Protein AF-A0A559IPM4-F1 (afdb_monomer)

Radius of gyration: 21.99 Å; Cα contacts (8 Å, |Δi|>4): 149; chains: 1; bounding box: 90×40×39 Å

Nearest PDB structures (foldseek):
  2dgj-assembly1_B  TM=3.029E-01  e=4.314E+00  Staphylococcus aureus
  6gv5-assembly1_A  TM=2.590E-01  e=8.257E+00  Staphylococcus epidermidis

InterPro domains:
  IPR013560 Domain of unknown function DUF1722 [PF08349] (36-152)

Solvent-accessible surface area (backbone atoms only — not comparable to full-atom values): 9670 Å² total; per-residue (Å²): 133,87,80,88,83,82,75,82,78,81,80,81,70,78,52,70,66,58,52,47,32,54,49,35,47,51,52,34,52,53,52,43,65,26,32,49,53,39,42,18,13,39,26,57,66,59,32,52,52,46,56,47,44,59,72,71,42,83,49,42,66,43,30,49,54,37,47,50,51,49,56,48,47,70,74,70,48,50,42,24,44,62,16,37,52,53,31,50,55,56,55,42,66,66,45,63,79,72,58,53,73,69,58,50,49,53,52,50,54,57,60,71,70,50,80,56,79,67,89,69,61,86,67,45,96,53,33,58,68,71,47,38,68,59,54,52,51,51,49,52,48,16,60,76,67,62,37,60,71,56,43,55,21,51,71,59,37,44,59,70,67,64,59,59,70,65,62,85,78,117

Organism: NCBI:txid3020863

Secondary structure (DSSP, 8-state):
------------PPPHHHHHHHHHHHHHHHHHHHHHHHHHHH-HHHHHHHHHHHHH--SHHHHHHHHHHHHHHHHHPPP-HHHHHHHHHHHHHHHTTTS-HHHHHHHHHHHHHS-----S-S--TTHHHHHHHHHHHHHHHHHHTT-HHHHHHHHHH-HHHHHHTTTTT-

Mean predicted aligned error: 8.5 Å

Structure (mmCIF, N/CA/C/O backbone):
data_AF-A0A559IPM4-F1
#
_entry.id   AF-A0A559IPM4-F1
#
loop_
_atom_site.group_PDB
_atom_site.id
_atom_site.type_symbol
_atom_site.label_atom_id
_atom_site.label_alt_id
_atom_site.label_comp_id
_atom_site.label_asym_id
_atom_site.label_entity_id
_atom_site.label_seq_id
_atom_site.pdbx_PDB_ins_code
_atom_site.Cartn_x
_atom_site.Cartn_y
_atom_site.Cartn_z
_atom_site.occupancy
_atom_site.B_iso_or_equiv
_atom_site.auth_seq_id
_atom_site.auth_comp_id
_atom_site.auth_asym_id
_atom_site.auth_atom_id
_atom_site.pdbx_PDB_model_num
ATOM 1 N N . MET A 1 1 ? 67.837 -8.005 5.702 1.00 37.50 1 MET A N 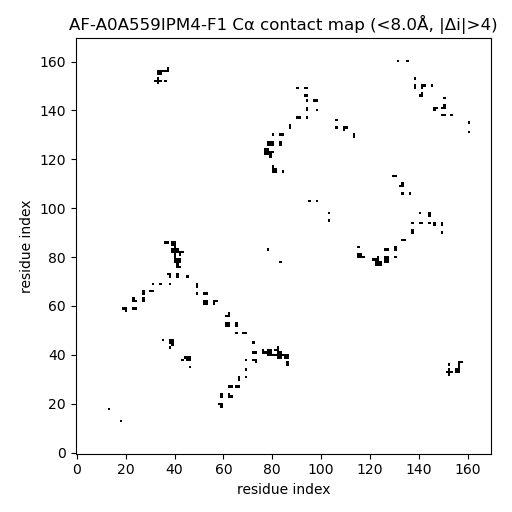1
ATOM 2 C CA . MET A 1 1 ? 67.735 -7.742 4.252 1.00 37.50 1 MET A CA 1
ATOM 3 C C . MET A 1 1 ? 66.446 -8.437 3.832 1.00 37.50 1 MET A C 1
ATOM 5 O O . MET A 1 1 ? 66.443 -9.656 3.828 1.00 37.50 1 MET A O 1
ATOM 9 N N . TRP A 1 2 ? 65.282 -7.783 3.985 1.00 30.52 2 TRP A N 1
ATOM 10 C CA . TRP A 1 2 ? 64.615 -6.965 2.940 1.00 30.52 2 TRP A CA 1
ATOM 11 C C . TRP A 1 2 ? 64.564 -7.790 1.628 1.00 30.52 2 TRP A C 1
ATOM 13 O O . TRP A 1 2 ? 65.626 -8.163 1.152 1.00 30.52 2 TRP A O 1
ATOM 23 N N . GLU A 1 3 ? 63.449 -8.182 1.002 1.00 41.84 3 GLU A N 1
ATOM 24 C CA . GLU A 1 3 ? 62.112 -7.590 0.901 1.00 41.84 3 GLU A CA 1
ATOM 25 C C . GLU A 1 3 ? 61.199 -8.479 0.016 1.00 41.84 3 GLU A C 1
ATOM 27 O O . GLU A 1 3 ? 61.703 -9.121 -0.899 1.00 41.84 3 GLU A O 1
ATOM 32 N N . VAL A 1 4 ? 59.875 -8.383 0.244 1.00 48.09 4 VAL A N 1
ATOM 33 C CA . VAL A 1 4 ? 58.787 -8.294 -0.773 1.00 48.09 4 VAL A CA 1
ATOM 34 C C . VAL A 1 4 ? 58.503 -9.582 -1.581 1.00 48.09 4 VAL A C 1
ATOM 36 O O . VAL A 1 4 ? 59.330 -10.076 -2.325 1.00 48.09 4 VAL A O 1
ATOM 39 N N . MET A 1 5 ? 57.325 -10.207 -1.476 1.00 38.44 5 MET A N 1
ATOM 40 C CA . MET A 1 5 ? 56.036 -9.658 -1.916 1.00 38.44 5 MET A CA 1
ATOM 41 C C . MET A 1 5 ? 54.867 -10.166 -1.062 1.00 38.44 5 MET A C 1
ATOM 43 O O . MET A 1 5 ? 54.505 -11.337 -1.122 1.00 38.44 5 MET A O 1
ATOM 47 N N . CYS A 1 6 ? 54.242 -9.254 -0.313 1.00 46.12 6 CYS A N 1
ATOM 48 C CA . CYS A 1 6 ? 52.891 -9.460 0.193 1.00 46.12 6 CYS A CA 1
ATOM 49 C C . CYS A 1 6 ? 51.894 -9.342 -0.961 1.00 46.12 6 CYS A C 1
ATOM 51 O O . CYS A 1 6 ? 51.976 -8.434 -1.790 1.00 46.12 6 CYS A O 1
ATOM 53 N N . GLU A 1 7 ? 50.964 -10.285 -0.954 1.00 45.59 7 GLU A N 1
ATOM 54 C CA . GLU A 1 7 ? 49.860 -10.488 -1.876 1.00 45.59 7 GLU A CA 1
ATOM 55 C C . GLU A 1 7 ? 49.107 -9.207 -2.241 1.00 45.59 7 GLU A C 1
ATOM 57 O O . GLU A 1 7 ? 48.853 -8.320 -1.420 1.00 45.59 7 GLU A O 1
ATOM 62 N N . ALA A 1 8 ? 48.720 -9.160 -3.514 1.00 50.97 8 ALA A N 1
ATOM 63 C CA . ALA A 1 8 ? 47.827 -8.174 -4.082 1.00 50.97 8 ALA A CA 1
ATOM 64 C C . ALA A 1 8 ? 46.592 -7.996 -3.189 1.00 50.97 8 ALA A C 1
ATOM 66 O O . ALA A 1 8 ? 45.747 -8.884 -3.064 1.00 50.97 8 ALA A O 1
ATOM 67 N N . LYS A 1 9 ? 46.460 -6.811 -2.590 1.00 49.88 9 LYS A N 1
ATOM 68 C CA . LYS A 1 9 ? 45.179 -6.353 -2.058 1.00 49.88 9 LYS A CA 1
ATOM 69 C C . LYS A 1 9 ? 44.216 -6.298 -3.241 1.00 49.88 9 LYS A C 1
ATOM 71 O O . LYS A 1 9 ? 44.357 -5.433 -4.101 1.00 49.88 9 LYS A O 1
ATOM 76 N N . ASN A 1 10 ? 43.285 -7.248 -3.293 1.00 51.00 10 ASN A N 1
ATOM 77 C CA . ASN A 1 10 ? 42.170 -7.268 -4.234 1.00 51.00 10 ASN A CA 1
ATOM 78 C C . ASN A 1 10 ? 41.459 -5.908 -4.191 1.00 51.00 10 ASN A C 1
ATOM 80 O O . ASN A 1 10 ? 40.680 -5.629 -3.279 1.00 51.00 10 ASN A O 1
ATOM 84 N N . ASN A 1 11 ? 41.743 -5.051 -5.170 1.00 52.69 11 ASN A N 1
ATOM 85 C CA . ASN A 1 11 ? 41.043 -3.792 -5.374 1.00 52.69 11 ASN A CA 1
ATOM 86 C C . ASN A 1 11 ? 39.740 -4.097 -6.124 1.00 52.69 11 ASN A C 1
ATOM 88 O O . ASN A 1 11 ? 39.613 -3.816 -7.313 1.00 52.69 11 ASN A O 1
ATOM 92 N N . TRP A 1 12 ? 38.800 -4.764 -5.448 1.00 54.56 12 TRP A N 1
ATOM 93 C CA . TRP A 1 12 ? 37.455 -4.966 -5.977 1.00 54.56 12 TRP A CA 1
ATOM 94 C C . TRP A 1 12 ? 36.730 -3.620 -5.944 1.00 54.56 12 TRP A C 1
ATOM 96 O O . TRP A 1 12 ? 36.269 -3.171 -4.895 1.00 54.56 12 TRP A O 1
ATOM 106 N N . GLN A 1 13 ? 36.675 -2.952 -7.092 1.00 59.34 13 GLN A N 1
ATOM 107 C CA . GLN A 1 13 ? 35.742 -1.859 -7.321 1.00 59.34 13 GLN A CA 1
ATOM 108 C C . GLN A 1 13 ? 34.516 -2.454 -8.017 1.00 59.34 13 GLN A C 1
ATOM 110 O O . GLN A 1 13 ? 34.678 -3.071 -9.072 1.00 59.34 13 GLN A O 1
ATOM 115 N N . PRO A 1 14 ? 33.308 -2.336 -7.439 1.00 63.50 14 PRO A N 1
ATOM 116 C CA . PRO A 1 14 ? 32.109 -2.772 -8.132 1.00 63.50 14 PRO A CA 1
ATOM 117 C C . PRO A 1 14 ? 31.986 -2.002 -9.444 1.00 63.50 14 PRO A C 1
ATOM 119 O O . PRO A 1 14 ? 32.203 -0.789 -9.475 1.00 63.50 14 PRO A O 1
ATOM 122 N N . ASP A 1 15 ? 31.639 -2.722 -10.509 1.00 81.50 15 ASP A N 1
ATOM 123 C CA . ASP A 1 15 ? 31.345 -2.122 -11.805 1.00 81.50 15 ASP A CA 1
ATOM 124 C C . ASP A 1 15 ? 30.285 -1.024 -11.626 1.00 81.50 15 ASP A C 1
ATOM 126 O O . ASP A 1 15 ? 29.338 -1.169 -10.844 1.00 81.50 15 ASP A O 1
ATOM 130 N N . SER A 1 16 ? 30.451 0.081 -12.346 1.00 79.69 16 SER A N 1
ATOM 131 C CA . SER A 1 16 ? 29.494 1.184 -12.417 1.00 79.69 16 SER A CA 1
ATOM 132 C C . SER A 1 16 ? 28.053 0.706 -12.641 1.00 79.69 16 SER A C 1
ATOM 134 O O . SER A 1 16 ? 27.126 1.237 -12.02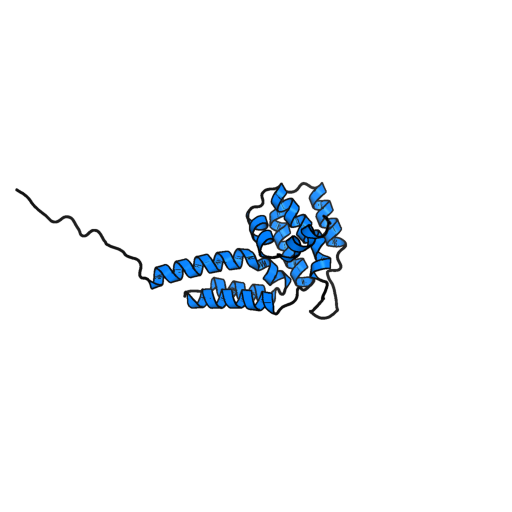8 1.00 79.69 16 SER A O 1
ATOM 136 N N . GLU A 1 17 ? 27.875 -0.369 -13.412 1.00 81.88 17 GLU A N 1
ATOM 137 C CA . GLU A 1 17 ? 26.582 -1.003 -13.662 1.00 81.88 17 GLU A CA 1
ATOM 138 C C . GLU A 1 17 ? 26.001 -1.685 -12.409 1.00 81.88 17 GLU A C 1
ATOM 140 O O . GLU A 1 17 ? 24.811 -1.559 -12.120 1.00 81.88 17 GLU A O 1
ATOM 145 N N . GLN A 1 18 ? 26.836 -2.334 -11.590 1.00 85.00 18 GLN A N 1
ATOM 146 C CA . GLN A 1 18 ? 26.399 -2.946 -10.328 1.00 85.00 18 GLN A CA 1
ATOM 147 C C . GLN A 1 18 ? 26.011 -1.897 -9.281 1.00 85.00 18 GLN A C 1
ATOM 149 O O . GLN A 1 18 ? 25.060 -2.096 -8.518 1.00 85.00 18 GLN A O 1
ATOM 154 N N . ILE A 1 19 ? 26.734 -0.773 -9.236 1.00 87.81 19 ILE A N 1
ATOM 155 C CA . ILE A 1 19 ? 26.390 0.354 -8.361 1.00 87.81 19 ILE A CA 1
ATOM 156 C C . ILE A 1 19 ? 25.042 0.943 -8.785 1.00 87.81 19 ILE A C 1
ATOM 158 O O . ILE A 1 19 ? 24.166 1.110 -7.931 1.00 87.81 19 ILE A O 1
ATOM 162 N N . ALA A 1 20 ? 24.862 1.199 -10.084 1.00 87.94 20 ALA A N 1
ATOM 163 C CA . ALA A 1 20 ? 23.618 1.722 -10.639 1.00 87.94 20 ALA A CA 1
ATOM 164 C C . ALA A 1 20 ? 22.440 0.784 -10.348 1.00 87.94 20 ALA A C 1
ATOM 166 O O . ALA A 1 20 ? 21.443 1.216 -9.777 1.00 87.94 20 ALA A O 1
ATOM 167 N N . LEU A 1 21 ? 22.588 -0.520 -10.608 1.00 92.06 21 LEU A N 1
ATOM 168 C CA . LEU A 1 21 ? 21.558 -1.517 -10.315 1.00 92.06 21 LEU A CA 1
ATOM 169 C C . LEU A 1 21 ? 21.153 -1.516 -8.836 1.00 92.06 21 LEU A C 1
ATOM 171 O O . LEU A 1 21 ? 19.965 -1.514 -8.511 1.00 92.06 21 LEU A O 1
ATOM 175 N N . LYS A 1 22 ? 22.130 -1.491 -7.921 1.00 92.62 22 LYS A N 1
ATOM 176 C CA . LYS A 1 22 ? 21.862 -1.466 -6.477 1.00 92.62 22 LYS A CA 1
ATOM 177 C C . LYS A 1 22 ? 21.114 -0.197 -6.059 1.00 92.62 22 LYS A C 1
ATOM 179 O O . LYS A 1 22 ? 20.235 -0.265 -5.197 1.00 92.62 22 LYS A O 1
ATOM 184 N N . GLN A 1 23 ? 21.463 0.947 -6.644 1.00 92.81 23 GLN A N 1
ATOM 185 C CA . GLN A 1 23 ? 20.790 2.219 -6.387 1.00 92.81 23 GLN A CA 1
ATOM 186 C C . GLN A 1 23 ? 19.360 2.218 -6.936 1.00 92.81 23 GLN A C 1
ATOM 188 O O . GLN A 1 23 ? 18.437 2.491 -6.167 1.00 92.81 23 GLN A O 1
ATOM 193 N N . SER A 1 24 ? 19.166 1.830 -8.199 1.00 93.12 24 SER A N 1
ATOM 194 C CA . SER A 1 24 ? 17.847 1.733 -8.837 1.00 93.12 24 SER A CA 1
ATOM 195 C C . SER A 1 24 ? 16.930 0.775 -8.087 1.00 93.12 24 SER A C 1
ATOM 197 O O . SER A 1 24 ? 15.794 1.131 -7.787 1.00 93.12 24 SER A O 1
ATOM 199 N N . LYS A 1 25 ? 17.436 -0.399 -7.688 1.00 95.00 25 LYS A N 1
ATOM 200 C CA . LYS A 1 25 ? 16.684 -1.356 -6.870 1.00 95.00 25 LYS A CA 1
ATOM 201 C C . LYS A 1 25 ? 16.210 -0.728 -5.561 1.00 95.00 25 LYS A C 1
ATOM 203 O O . LYS A 1 25 ? 15.025 -0.782 -5.252 1.00 95.00 25 LYS A O 1
ATOM 208 N N . LYS A 1 26 ? 17.119 -0.098 -4.807 1.00 94.12 26 LYS A N 1
ATOM 209 C CA . LYS A 1 26 ? 16.783 0.532 -3.522 1.00 94.12 26 LYS A CA 1
ATOM 210 C C . LYS A 1 26 ? 15.735 1.635 -3.690 1.00 94.12 26 LYS A C 1
ATOM 212 O O . LYS A 1 26 ? 14.781 1.684 -2.918 1.00 94.12 26 LYS A O 1
ATOM 217 N N . GLN A 1 27 ? 15.913 2.513 -4.676 1.00 93.62 27 GLN A N 1
ATOM 218 C CA . GLN A 1 27 ? 14.966 3.594 -4.964 1.00 93.62 27 GLN A CA 1
ATOM 219 C C . GLN A 1 27 ? 13.595 3.036 -5.338 1.00 93.62 27 GLN A C 1
ATOM 221 O O . GLN A 1 27 ? 12.582 3.467 -4.792 1.00 93.62 27 GLN A O 1
ATOM 226 N N . ALA A 1 28 ? 13.568 2.030 -6.207 1.00 93.38 28 ALA A N 1
ATOM 227 C CA . ALA A 1 28 ? 12.334 1.418 -6.649 1.00 93.38 28 ALA A CA 1
ATOM 228 C C . ALA A 1 28 ? 11.620 0.692 -5.498 1.00 93.38 28 ALA A C 1
ATOM 230 O O . ALA A 1 28 ? 10.404 0.818 -5.384 1.00 93.38 28 ALA A O 1
ATOM 231 N N . GLU A 1 29 ? 12.332 -0.040 -4.635 1.00 92.62 29 GLU A N 1
ATOM 232 C CA . GLU A 1 29 ? 11.751 -0.706 -3.458 1.00 92.62 29 GLU A CA 1
ATOM 233 C C . GLU A 1 29 ? 11.137 0.301 -2.480 1.00 92.62 29 GLU A C 1
ATOM 235 O O . GLU A 1 29 ? 10.032 0.081 -1.983 1.00 92.62 29 GLU A O 1
ATOM 240 N N . GLN A 1 30 ? 11.823 1.423 -2.240 1.00 91.50 30 GLN A N 1
ATOM 241 C CA . GLN A 1 30 ? 11.298 2.520 -1.426 1.00 91.50 30 GLN A CA 1
ATOM 242 C C . GLN A 1 30 ? 10.045 3.125 -2.067 1.00 91.50 30 GLN A C 1
ATOM 244 O O . GLN A 1 30 ? 9.023 3.270 -1.400 1.00 91.50 30 GLN A O 1
ATOM 249 N N . PHE A 1 31 ? 10.091 3.401 -3.372 1.00 92.62 31 PHE A N 1
ATOM 250 C CA . PHE A 1 31 ? 8.958 3.952 -4.107 1.00 92.62 31 PHE A CA 1
ATOM 251 C C . PHE A 1 31 ? 7.750 3.008 -4.087 1.00 92.62 31 PHE A C 1
ATOM 253 O O . PHE A 1 31 ? 6.627 3.441 -3.837 1.00 92.62 31 PHE A O 1
ATOM 260 N N . TRP A 1 32 ? 7.968 1.703 -4.259 1.00 94.25 32 TRP A N 1
ATOM 261 C CA . TRP A 1 32 ? 6.906 0.709 -4.149 1.00 94.25 32 TRP A CA 1
ATOM 262 C C . TRP A 1 32 ? 6.336 0.632 -2.733 1.00 94.25 32 TRP A C 1
ATOM 264 O O . TRP A 1 32 ? 5.122 0.703 -2.558 1.00 94.25 32 TRP A O 1
ATOM 274 N N . ALA A 1 33 ? 7.186 0.539 -1.708 1.00 91.50 33 ALA A N 1
ATOM 275 C CA . ALA A 1 33 ? 6.745 0.470 -0.316 1.00 91.50 33 ALA A CA 1
ATOM 276 C C . ALA A 1 33 ? 5.874 1.673 0.091 1.00 91.50 33 ALA A C 1
ATOM 278 O O . ALA A 1 33 ? 4.921 1.498 0.857 1.00 91.50 33 ALA A O 1
ATOM 279 N N . SER A 1 34 ? 6.178 2.851 -0.459 1.00 90.56 34 SER A N 1
ATOM 280 C CA . SER A 1 34 ? 5.446 4.095 -0.225 1.00 90.56 34 SER A CA 1
ATOM 281 C C . SER A 1 34 ? 4.133 4.224 -0.992 1.00 90.56 34 SER A C 1
ATOM 283 O O . SER A 1 34 ? 3.285 4.980 -0.535 1.00 90.56 34 SER A O 1
ATOM 285 N N . ASN A 1 35 ? 3.944 3.520 -2.115 1.00 92.38 35 ASN A N 1
ATOM 286 C CA . ASN A 1 35 ? 2.802 3.734 -3.022 1.00 92.38 35 ASN A CA 1
ATOM 287 C C . ASN A 1 35 ? 1.915 2.498 -3.233 1.00 92.38 35 ASN A C 1
ATOM 289 O O . ASN A 1 35 ? 0.852 2.592 -3.843 1.00 92.38 35 ASN A O 1
ATOM 293 N N . LYS A 1 36 ? 2.323 1.312 -2.767 1.00 93.44 36 LYS A N 1
ATOM 294 C CA . LYS A 1 36 ? 1.638 0.061 -3.123 1.00 93.44 36 LYS A CA 1
ATOM 295 C C . LYS A 1 36 ? 0.171 -0.002 -2.681 1.00 93.44 36 LYS A C 1
ATOM 297 O O . LYS A 1 36 ? -0.612 -0.675 -3.345 1.00 93.44 36 LYS A O 1
ATOM 302 N N . TYR A 1 37 ? -0.207 0.662 -1.584 1.00 94.94 37 TYR A N 1
ATOM 303 C CA . TYR A 1 37 ? -1.602 0.688 -1.127 1.00 94.94 37 TYR A CA 1
ATOM 304 C C . TYR A 1 37 ? -2.445 1.738 -1.857 1.00 94.94 37 TYR A C 1
ATOM 306 O O . TYR A 1 37 ? -3.627 1.482 -2.066 1.00 94.94 37 TYR A O 1
ATOM 314 N N . ASP A 1 38 ? -1.851 2.839 -2.326 1.00 93.62 38 ASP A N 1
ATOM 315 C CA . ASP A 1 38 ? -2.512 3.769 -3.257 1.00 93.62 38 ASP A CA 1
ATOM 316 C C . ASP A 1 38 ? -2.785 3.067 -4.603 1.00 93.62 38 ASP A C 1
ATOM 318 O O . ASP A 1 38 ? -3.919 2.987 -5.074 1.00 93.62 38 ASP A O 1
ATOM 322 N N . VAL A 1 39 ? -1.776 2.381 -5.152 1.00 94.75 39 VAL A N 1
ATOM 323 C CA . VAL A 1 39 ? -1.934 1.542 -6.354 1.00 94.75 39 VAL A CA 1
ATOM 324 C C . VAL A 1 39 ? -3.024 0.480 -6.161 1.00 94.75 39 VAL A C 1
ATOM 326 O O . VAL A 1 39 ? -3.863 0.286 -7.039 1.00 94.75 39 VAL A O 1
ATOM 329 N N . MET A 1 40 ? -3.041 -0.208 -5.015 1.00 94.88 40 MET A N 1
ATOM 330 C CA . MET A 1 40 ? -4.073 -1.201 -4.696 1.00 94.88 40 MET A CA 1
ATOM 331 C C . MET A 1 40 ? -5.466 -0.571 -4.571 1.00 94.88 40 MET A C 1
ATOM 333 O O . MET A 1 40 ? -6.435 -1.170 -5.040 1.00 94.88 40 MET A O 1
ATOM 337 N N . ALA A 1 41 ? -5.554 0.645 -4.027 1.00 93.06 41 ALA A N 1
ATOM 338 C CA . ALA A 1 41 ? -6.805 1.376 -3.858 1.00 93.06 41 ALA A CA 1
ATOM 339 C C . ALA A 1 41 ? -7.440 1.762 -5.205 1.00 93.06 41 ALA A C 1
ATOM 341 O O . ALA A 1 41 ? -8.665 1.813 -5.342 1.00 93.06 41 ALA A O 1
ATOM 342 N N . ARG A 1 42 ? -6.599 1.974 -6.220 1.00 91.94 42 ARG A N 1
ATOM 343 C CA . ARG A 1 42 ? -7.005 2.276 -7.600 1.00 91.94 42 ARG A CA 1
ATOM 344 C C . ARG A 1 42 ? -7.261 1.039 -8.452 1.00 91.94 42 ARG A C 1
ATOM 346 O O . ARG A 1 42 ? -7.974 1.106 -9.444 1.00 91.94 42 ARG A O 1
ATOM 353 N N . GLY A 1 43 ? -6.699 -0.108 -8.077 1.00 90.31 43 GLY A N 1
ATOM 354 C CA . GLY A 1 43 ? -6.965 -1.357 -8.779 1.00 90.31 43 GLY A CA 1
ATOM 355 C C . GLY A 1 43 ? -6.057 -2.506 -8.363 1.00 90.31 43 GLY A C 1
ATOM 356 O O . GLY A 1 43 ? -4.836 -2.474 -8.536 1.00 90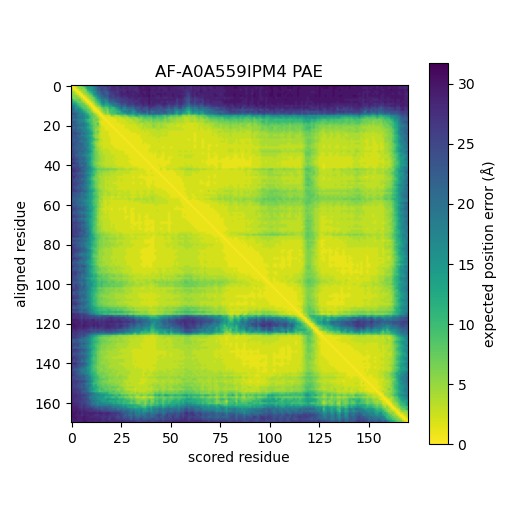.31 43 GLY A O 1
ATOM 357 N N . TYR A 1 44 ? -6.669 -3.601 -7.910 1.00 90.00 44 TYR A N 1
ATOM 358 C CA . TYR A 1 44 ? -5.928 -4.799 -7.510 1.00 90.00 44 TYR A CA 1
ATOM 359 C C . TYR A 1 44 ? -5.160 -5.449 -8.676 1.00 90.00 44 TYR A C 1
ATOM 361 O O . TYR A 1 44 ? -4.065 -5.978 -8.483 1.00 90.00 44 TYR A O 1
ATOM 369 N N . ALA A 1 45 ? -5.694 -5.382 -9.901 1.00 91.06 45 ALA A N 1
ATOM 370 C CA . ALA A 1 45 ? -5.015 -5.901 -11.089 1.00 91.06 45 ALA A CA 1
ATOM 371 C C . ALA A 1 45 ? -3.687 -5.165 -11.348 1.00 91.06 45 ALA A C 1
ATOM 373 O O . ALA A 1 45 ? -2.645 -5.812 -11.491 1.00 91.06 45 ALA A O 1
ATOM 374 N N . SER A 1 46 ? -3.705 -3.829 -11.306 1.00 92.38 46 SER A N 1
ATOM 375 C CA . SER A 1 46 ? -2.513 -2.981 -11.437 1.00 92.38 46 SER A CA 1
ATOM 376 C C . SER A 1 46 ? -1.503 -3.267 -10.328 1.00 92.38 46 SER A C 1
ATOM 378 O O . SER A 1 46 ? -0.320 -3.470 -10.605 1.00 92.38 46 SER A O 1
ATOM 380 N N . TYR A 1 47 ? -1.970 -3.402 -9.081 1.00 95.62 47 TYR A N 1
ATOM 381 C CA . TYR A 1 47 ? -1.129 -3.808 -7.952 1.00 95.62 47 TYR A CA 1
ATOM 382 C C . TYR A 1 47 ? -0.404 -5.136 -8.212 1.00 95.62 47 TYR A C 1
ATOM 384 O O . TYR A 1 47 ? 0.812 -5.229 -8.031 1.00 95.62 47 TYR A O 1
ATOM 392 N N . LYS A 1 48 ? -1.125 -6.170 -8.667 1.00 95.62 48 LYS A N 1
ATOM 393 C CA . LYS A 1 48 ? -0.538 -7.489 -8.946 1.00 95.62 48 LYS A CA 1
ATOM 394 C C . LYS A 1 48 ? 0.454 -7.443 -10.100 1.00 95.62 48 LYS A C 1
ATOM 396 O O . LYS A 1 48 ? 1.509 -8.070 -10.003 1.00 95.62 48 LYS A O 1
ATOM 401 N N . GLN A 1 49 ? 0.137 -6.699 -11.156 1.00 95.06 49 GLN A N 1
ATOM 402 C CA . GLN A 1 49 ? 1.020 -6.542 -12.307 1.00 95.06 49 GLN A CA 1
ATOM 403 C C . GLN A 1 49 ? 2.324 -5.838 -11.914 1.00 95.06 49 GLN A C 1
ATOM 405 O O . GLN A 1 49 ? 3.405 -6.336 -12.225 1.00 95.06 49 GLN A O 1
ATOM 410 N N . ILE A 1 50 ? 2.236 -4.721 -11.190 1.00 94.94 50 ILE A N 1
ATOM 411 C CA . ILE A 1 50 ? 3.407 -3.967 -10.728 1.00 94.94 50 ILE A CA 1
ATOM 412 C C . ILE A 1 50 ? 4.227 -4.810 -9.747 1.00 94.94 50 ILE A C 1
ATOM 414 O O . ILE A 1 50 ? 5.439 -4.933 -9.912 1.00 94.94 50 ILE A O 1
ATOM 418 N N . SER A 1 51 ? 3.582 -5.476 -8.786 1.00 94.81 51 SER A N 1
ATOM 419 C CA . SER A 1 51 ? 4.271 -6.372 -7.851 1.00 94.81 51 SER A CA 1
ATOM 420 C C . SER A 1 51 ? 5.020 -7.504 -8.561 1.00 94.81 51 SER A C 1
ATOM 422 O O . SER A 1 51 ? 6.079 -7.912 -8.085 1.00 94.81 51 SER A O 1
ATOM 424 N N . ALA A 1 52 ? 4.485 -8.031 -9.668 1.00 94.38 52 ALA A N 1
ATOM 425 C CA . ALA A 1 52 ? 5.180 -9.028 -10.473 1.00 94.38 52 ALA A CA 1
ATOM 426 C C . ALA A 1 52 ? 6.404 -8.423 -11.173 1.00 94.38 52 ALA A C 1
ATOM 428 O O . ALA A 1 52 ? 7.492 -8.964 -11.018 1.00 94.38 52 ALA A O 1
ATOM 429 N N . ARG A 1 53 ? 6.261 -7.252 -11.810 1.00 92.62 53 ARG A N 1
ATOM 430 C CA . ARG A 1 53 ? 7.385 -6.534 -12.442 1.00 92.62 53 ARG A CA 1
ATOM 431 C C . ARG A 1 53 ? 8.539 -6.288 -11.472 1.00 92.62 53 ARG A C 1
ATOM 433 O O . ARG A 1 53 ? 9.682 -6.510 -11.834 1.00 92.62 53 ARG A O 1
ATOM 440 N N . TYR A 1 54 ? 8.246 -5.903 -10.231 1.00 90.25 54 TYR A N 1
ATOM 441 C CA . TYR A 1 54 ? 9.269 -5.716 -9.196 1.00 90.25 54 TYR A CA 1
ATOM 442 C C . TYR A 1 54 ? 10.003 -6.999 -8.810 1.00 90.25 54 TYR A C 1
ATOM 444 O O . TYR A 1 54 ? 11.204 -6.976 -8.560 1.00 90.25 54 TYR A O 1
ATOM 452 N N . ARG A 1 55 ? 9.276 -8.114 -8.721 1.00 92.06 55 ARG A N 1
ATOM 453 C CA . ARG A 1 55 ? 9.846 -9.421 -8.379 1.00 92.06 55 ARG A CA 1
ATOM 454 C C . ARG A 1 55 ? 10.721 -9.969 -9.504 1.00 92.06 55 ARG A C 1
ATOM 456 O O . ARG A 1 55 ? 11.724 -10.611 -9.211 1.00 92.06 55 ARG A O 1
ATOM 463 N N . ASP A 1 56 ? 10.337 -9.700 -10.746 1.00 93.25 56 ASP A N 1
ATOM 464 C CA . ASP A 1 56 ? 11.013 -10.211 -11.938 1.00 93.25 56 ASP A CA 1
ATOM 465 C C . ASP A 1 56 ? 12.108 -9.242 -12.446 1.00 93.25 56 ASP A C 1
ATOM 467 O O . ASP A 1 56 ? 12.865 -9.586 -13.351 1.00 93.25 56 ASP A O 1
ATOM 471 N N . ALA A 1 57 ? 12.227 -8.045 -11.852 1.00 94.12 57 ALA A N 1
ATOM 472 C CA . ALA A 1 57 ? 13.205 -7.025 -12.223 1.00 94.12 57 ALA A CA 1
ATOM 473 C C . ALA A 1 57 ? 14.645 -7.451 -11.905 1.00 94.12 57 ALA A C 1
ATOM 475 O O . ALA A 1 57 ? 15.007 -7.735 -10.755 1.00 94.12 57 ALA A O 1
ATOM 476 N N . SER A 1 58 ? 15.496 -7.411 -12.928 1.00 93.19 58 SER A N 1
ATOM 477 C CA . SER A 1 58 ? 16.899 -7.833 -12.847 1.00 93.19 58 SER A CA 1
ATOM 478 C C . SER A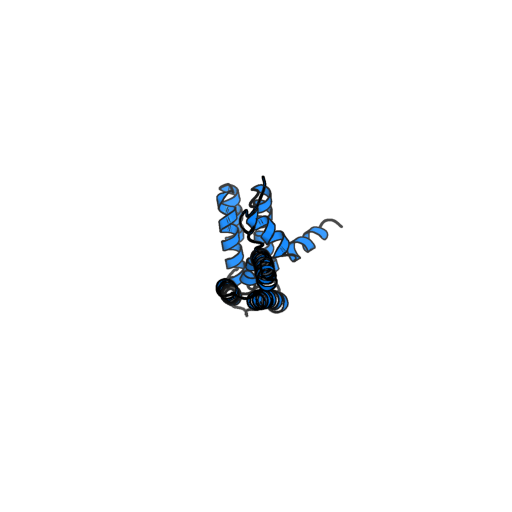 1 58 ? 17.886 -6.750 -13.286 1.00 93.19 58 SER A C 1
ATOM 480 O O . SER A 1 58 ? 19.055 -6.803 -12.906 1.00 93.19 58 SER A O 1
ATOM 482 N N . THR A 1 59 ? 17.412 -5.739 -14.015 1.00 93.62 59 THR A N 1
ATOM 483 C CA . THR A 1 59 ? 18.211 -4.622 -14.529 1.00 93.62 59 THR A CA 1
ATOM 484 C C . THR A 1 59 ? 17.742 -3.280 -13.964 1.00 93.62 59 THR A C 1
ATOM 486 O O . THR A 1 59 ? 16.621 -3.149 -13.470 1.00 93.62 59 THR A O 1
ATOM 489 N N . ALA A 1 60 ? 18.590 -2.249 -14.048 1.00 91.88 60 ALA A N 1
ATOM 490 C CA . ALA A 1 60 ? 18.212 -0.891 -13.647 1.00 91.88 60 ALA A CA 1
ATOM 491 C C . ALA A 1 60 ? 16.998 -0.377 -14.447 1.00 91.88 60 ALA A C 1
ATOM 493 O O . ALA A 1 60 ? 16.099 0.234 -13.870 1.00 91.88 60 ALA A O 1
ATOM 494 N N . ALA A 1 61 ? 16.938 -0.707 -15.741 1.00 93.44 61 ALA A N 1
ATOM 495 C CA . ALA A 1 61 ? 15.826 -0.365 -16.623 1.00 93.44 61 ALA A CA 1
ATOM 496 C C . ALA A 1 61 ? 14.510 -1.050 -16.210 1.00 93.44 61 ALA A C 1
ATOM 498 O O . ALA A 1 61 ? 13.452 -0.427 -16.284 1.00 93.44 61 ALA A O 1
ATOM 499 N N . ASP A 1 62 ? 14.554 -2.295 -15.716 1.00 95.00 62 ASP A N 1
ATOM 500 C CA . ASP A 1 62 ? 13.353 -2.982 -15.214 1.00 95.00 62 ASP A CA 1
ATOM 501 C C . ASP A 1 62 ? 12.757 -2.249 -14.003 1.00 95.00 62 ASP A C 1
ATOM 503 O O . ASP A 1 62 ? 11.544 -2.033 -13.927 1.00 95.00 62 ASP A O 1
ATOM 507 N N . TYR A 1 63 ? 13.614 -1.834 -13.061 1.00 95.50 63 TYR A N 1
ATOM 508 C CA . TYR A 1 63 ? 13.196 -1.069 -11.884 1.00 95.50 63 TYR A CA 1
ATOM 509 C C . TYR A 1 63 ? 12.631 0.302 -12.270 1.00 95.50 63 TYR A C 1
ATOM 511 O O . TYR A 1 63 ? 11.607 0.718 -11.725 1.00 95.50 63 TYR A O 1
ATOM 519 N N . GLU A 1 64 ? 13.246 0.984 -13.236 1.00 94.12 64 GLU A N 1
ATOM 520 C CA . GLU A 1 64 ? 12.743 2.249 -13.777 1.00 94.12 64 GLU A CA 1
ATOM 521 C C . GLU A 1 64 ? 11.369 2.078 -14.442 1.00 94.12 64 GLU A C 1
ATOM 523 O O . GLU A 1 64 ? 10.425 2.806 -14.123 1.00 94.12 64 GLU A O 1
ATOM 528 N N . ALA A 1 65 ? 11.196 1.053 -15.280 1.00 94.38 65 ALA A N 1
ATOM 529 C CA . ALA A 1 65 ? 9.912 0.735 -15.903 1.00 94.38 65 ALA A CA 1
ATOM 530 C C . ALA A 1 65 ? 8.820 0.410 -14.864 1.00 94.38 65 ALA A C 1
ATOM 532 O O . ALA A 1 65 ? 7.650 0.784 -15.032 1.00 94.38 65 ALA A O 1
ATOM 533 N N . ALA A 1 66 ? 9.180 -0.262 -13.768 1.00 94.88 66 ALA A N 1
ATOM 534 C CA . ALA A 1 66 ? 8.261 -0.540 -12.670 1.00 94.88 66 ALA A CA 1
ATOM 535 C C . ALA A 1 66 ? 7.840 0.747 -11.933 1.00 94.88 66 ALA A C 1
ATOM 537 O O . ALA A 1 66 ? 6.646 0.935 -11.681 1.00 94.88 66 ALA A O 1
ATOM 538 N N . MET A 1 67 ? 8.774 1.672 -11.679 1.00 95.25 67 MET A N 1
ATOM 539 C CA . MET A 1 67 ? 8.465 2.994 -11.116 1.00 95.25 67 MET A CA 1
ATOM 540 C C . MET A 1 67 ? 7.567 3.820 -12.046 1.00 95.25 67 MET A C 1
ATOM 542 O O . MET A 1 67 ? 6.574 4.383 -11.588 1.00 95.25 67 MET A O 1
ATOM 546 N N . HIS A 1 68 ? 7.829 3.822 -13.357 1.00 95.38 68 HIS A N 1
ATOM 547 C CA . HIS A 1 68 ? 6.941 4.462 -14.335 1.00 95.38 68 HIS A CA 1
ATOM 548 C C . HIS A 1 68 ? 5.527 3.875 -14.317 1.00 95.38 68 HIS A C 1
ATOM 550 O O . HIS A 1 68 ? 4.555 4.616 -14.447 1.00 95.38 68 HIS A O 1
ATOM 556 N N . SER A 1 69 ? 5.398 2.560 -14.119 1.00 95.44 69 SER A N 1
ATOM 557 C CA . SER A 1 69 ? 4.092 1.892 -14.034 1.00 95.44 69 SER A CA 1
ATOM 558 C C . SER A 1 69 ? 3.292 2.355 -12.813 1.00 95.44 69 SER A C 1
ATOM 560 O O . SER A 1 69 ? 2.078 2.544 -12.911 1.00 95.44 69 SER A O 1
ATOM 562 N N . ILE A 1 70 ? 3.969 2.575 -11.679 1.00 94.75 70 ILE A N 1
ATOM 563 C CA . ILE A 1 70 ? 3.364 3.171 -10.482 1.00 94.75 70 ILE A CA 1
ATOM 564 C C . ILE A 1 70 ? 2.912 4.596 -10.800 1.00 94.75 70 ILE A C 1
ATOM 566 O O . ILE A 1 70 ? 1.724 4.877 -10.693 1.00 94.75 70 ILE A O 1
ATOM 570 N N . SER A 1 71 ? 3.816 5.468 -11.258 1.00 94.75 71 SER A N 1
ATOM 571 C CA . SER A 1 71 ? 3.494 6.874 -11.540 1.00 94.75 71 SER A CA 1
ATOM 572 C C . SER A 1 71 ? 2.350 7.026 -12.542 1.00 94.75 71 SER A C 1
ATOM 574 O O . SER A 1 71 ? 1.473 7.863 -12.348 1.00 94.75 71 SER A O 1
ATOM 576 N N . HIS A 1 72 ? 2.322 6.188 -13.582 1.00 94.69 72 HIS A N 1
ATOM 577 C CA . HIS A 1 72 ? 1.219 6.144 -14.536 1.00 94.69 72 HIS A CA 1
ATOM 578 C C . HIS A 1 72 ? -0.091 5.723 -13.864 1.00 94.69 72 HIS A C 1
ATOM 580 O O . HIS A 1 72 ? -1.099 6.394 -14.029 1.00 94.69 72 HIS A O 1
ATOM 586 N N . THR A 1 73 ? -0.081 4.658 -13.058 1.00 93.56 73 THR A N 1
ATOM 587 C CA . THR A 1 73 ? -1.279 4.201 -12.335 1.00 93.56 73 THR A CA 1
ATOM 588 C C . THR A 1 73 ? -1.853 5.297 -11.438 1.00 93.56 73 THR A C 1
ATOM 590 O O . THR A 1 73 ? -3.060 5.527 -11.454 1.00 93.5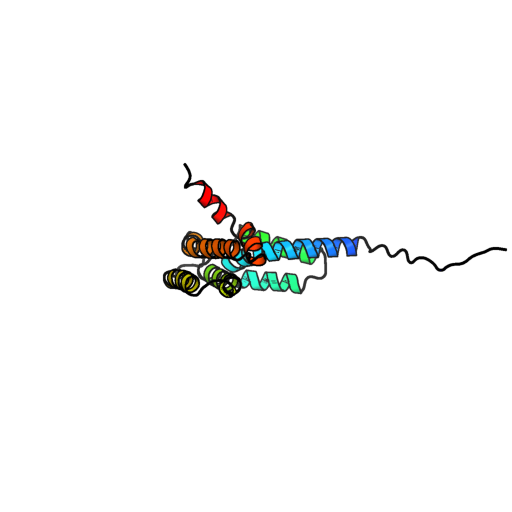6 73 THR A O 1
ATOM 593 N N . LEU A 1 74 ? -0.992 5.991 -10.691 1.00 91.56 74 LEU A N 1
ATOM 594 C CA . LEU A 1 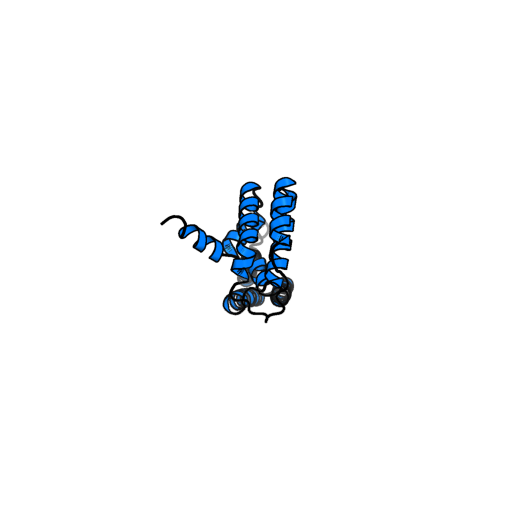74 ? -1.403 7.066 -9.786 1.00 91.56 74 LEU A CA 1
ATOM 595 C C . LEU A 1 74 ? -1.965 8.286 -10.528 1.00 91.56 74 LEU A C 1
ATOM 597 O O . LEU A 1 74 ? -2.819 8.984 -9.982 1.00 91.56 74 LEU A O 1
ATOM 601 N N . SER A 1 75 ? -1.508 8.544 -11.759 1.00 90.94 75 SER A N 1
ATOM 602 C CA . SER A 1 75 ? -1.963 9.690 -12.550 1.00 90.94 75 SER A CA 1
ATOM 603 C C . SER A 1 75 ? -3.222 9.422 -13.372 1.00 90.94 75 SER A C 1
ATOM 605 O O . SER A 1 75 ? -3.955 10.369 -13.649 1.00 90.94 75 SER A O 1
ATOM 607 N N . VAL A 1 76 ? -3.482 8.170 -13.767 1.00 90.69 76 VAL A N 1
ATOM 608 C CA . VAL A 1 76 ? -4.579 7.849 -14.699 1.00 90.69 76 VAL A CA 1
ATOM 609 C C . VAL A 1 76 ? -5.753 7.115 -14.068 1.00 90.69 76 VAL A C 1
ATOM 611 O O . VAL A 1 76 ? -6.877 7.300 -14.527 1.00 90.69 76 VAL A O 1
ATOM 614 N N . LEU A 1 77 ? -5.524 6.269 -13.057 1.00 90.12 77 LEU A N 1
ATOM 615 C CA . LEU A 1 77 ? -6.602 5.458 -12.493 1.00 90.12 77 LEU A CA 1
ATOM 616 C C . LEU A 1 77 ? -7.279 6.187 -11.329 1.00 90.12 77 LEU A C 1
ATOM 618 O O . LEU A 1 77 ? -6.582 6.697 -10.448 1.00 90.12 77 LEU A O 1
ATOM 622 N N . PRO A 1 78 ? -8.621 6.217 -11.280 1.00 90.56 78 PRO A N 1
ATOM 623 C CA . PRO A 1 78 ? -9.351 6.696 -10.112 1.00 90.56 78 PRO A CA 1
ATOM 624 C C . PRO A 1 78 ? -9.176 5.732 -8.934 1.00 90.56 78 PRO A C 1
ATOM 626 O O . PRO A 1 78 ? -8.738 4.592 -9.093 1.00 90.56 78 PRO A O 1
ATOM 629 N N . TYR A 1 79 ? -9.598 6.163 -7.750 1.00 90.38 79 TYR A N 1
ATOM 630 C CA . TYR A 1 79 ? -9.871 5.220 -6.674 1.00 90.38 79 TYR A CA 1
ATOM 631 C C . TYR A 1 79 ? -11.128 4.403 -6.975 1.00 90.38 79 TYR A C 1
ATOM 633 O O . TYR A 1 79 ? -12.058 4.885 -7.616 1.00 90.38 79 TYR A O 1
ATOM 641 N N . THR A 1 80 ? -11.162 3.175 -6.465 1.00 90.25 80 THR A N 1
ATOM 642 C CA . THR A 1 80 ? -12.337 2.300 -6.554 1.00 90.25 80 THR A CA 1
ATOM 643 C C . THR A 1 80 ? -12.736 1.852 -5.156 1.00 90.25 80 THR A C 1
ATOM 645 O O . THR A 1 80 ? -11.861 1.594 -4.328 1.00 90.25 80 THR A O 1
ATOM 648 N N . MET A 1 81 ? -14.034 1.686 -4.885 1.00 90.56 81 MET A N 1
ATOM 649 C CA . MET A 1 81 ? -14.493 1.197 -3.574 1.00 90.56 81 MET A CA 1
ATOM 650 C C . MET A 1 81 ? -13.923 -0.186 -3.246 1.00 90.56 81 MET A C 1
ATOM 652 O O . MET A 1 81 ? -13.433 -0.426 -2.143 1.00 90.56 81 MET A O 1
ATOM 656 N N . LYS A 1 82 ? -13.881 -1.084 -4.236 1.00 90.88 82 LYS A N 1
ATOM 657 C CA . LYS A 1 82 ? -13.284 -2.418 -4.088 1.00 90.88 82 LYS A CA 1
ATOM 658 C C . LYS A 1 82 ? -11.783 -2.363 -3.782 1.00 90.88 82 LYS A C 1
ATOM 660 O O . LYS A 1 82 ? -11.298 -3.112 -2.928 1.00 90.88 82 LYS A O 1
ATOM 665 N N . GLY A 1 83 ? -11.040 -1.510 -4.486 1.00 92.31 83 GLY A N 1
ATOM 666 C CA . GLY A 1 83 ? -9.614 -1.320 -4.248 1.00 92.31 83 GLY A CA 1
ATOM 667 C C . GLY A 1 83 ? -9.360 -0.736 -2.864 1.00 92.31 83 GLY A C 1
ATOM 668 O O . GLY A 1 83 ? -8.553 -1.284 -2.116 1.00 92.31 83 GLY A O 1
ATOM 669 N N . LEU A 1 84 ? -10.081 0.327 -2.496 1.00 93.25 84 LEU A N 1
ATOM 670 C CA . LEU A 1 84 ? -9.977 0.973 -1.187 1.00 93.25 84 LEU A CA 1
ATOM 671 C C . LEU A 1 84 ? -10.283 0.007 -0.049 1.00 93.25 84 LEU A C 1
ATOM 673 O O . LEU A 1 84 ? -9.486 -0.071 0.882 1.00 93.25 84 LEU A O 1
ATOM 677 N N . ARG A 1 85 ? -11.355 -0.787 -0.159 1.00 94.50 85 ARG A N 1
ATOM 678 C CA . ARG A 1 85 ? -11.665 -1.851 0.805 1.00 94.50 85 ARG A CA 1
ATOM 679 C C . ARG A 1 85 ? -10.462 -2.758 1.031 1.00 94.50 85 ARG A C 1
ATOM 681 O O . ARG A 1 85 ? -10.032 -2.956 2.163 1.00 94.50 85 ARG A O 1
ATOM 688 N N . THR A 1 86 ? -9.898 -3.264 -0.065 1.00 94.56 86 THR A N 1
ATOM 689 C CA . THR A 1 86 ? -8.766 -4.196 -0.031 1.00 94.56 86 THR A CA 1
ATOM 690 C C . THR A 1 86 ? -7.540 -3.536 0.610 1.00 94.56 86 THR A C 1
ATOM 692 O O . THR A 1 86 ? -6.893 -4.123 1.477 1.00 94.56 86 THR A O 1
ATOM 695 N N . SER A 1 87 ? -7.233 -2.289 0.238 1.00 95.25 87 SER A N 1
ATOM 696 C CA . SER A 1 87 ? -6.134 -1.519 0.830 1.00 95.25 87 SER A CA 1
ATOM 697 C C . SER A 1 87 ? -6.326 -1.286 2.328 1.00 95.25 87 SER A C 1
ATOM 699 O O . SER A 1 87 ? -5.386 -1.486 3.099 1.00 95.25 87 SER A O 1
ATOM 701 N N . VAL A 1 88 ? -7.533 -0.900 2.747 1.00 95.88 88 VAL A N 1
ATOM 702 C CA . VAL A 1 88 ? -7.905 -0.679 4.150 1.00 95.88 88 VAL A CA 1
ATOM 703 C C . VAL A 1 88 ? -7.749 -1.966 4.957 1.00 95.88 88 VAL A C 1
ATOM 705 O O . VAL A 1 88 ? -7.063 -1.949 5.976 1.00 95.88 88 VAL A O 1
ATOM 708 N N . GLU A 1 89 ? -8.289 -3.092 4.482 1.00 96.06 89 GLU A N 1
ATOM 709 C CA . GLU A 1 89 ? -8.149 -4.405 5.130 1.00 96.06 89 GLU A CA 1
ATOM 710 C C . GLU A 1 89 ? -6.667 -4.790 5.304 1.00 96.06 89 GLU A C 1
ATOM 712 O O . GLU A 1 89 ? -6.241 -5.214 6.384 1.00 96.06 89 GLU A O 1
ATOM 717 N N . HIS A 1 90 ? -5.847 -4.585 4.267 1.00 95.38 90 HIS A N 1
ATOM 718 C CA . HIS A 1 90 ? -4.413 -4.867 4.328 1.00 95.38 90 HIS A CA 1
ATOM 719 C C . HIS A 1 90 ? -3.680 -3.994 5.350 1.00 95.38 90 HIS A C 1
ATOM 721 O O . HIS A 1 90 ? -2.883 -4.518 6.131 1.00 95.38 90 HIS A O 1
ATOM 727 N N . MET A 1 91 ? -3.921 -2.681 5.354 1.00 96.06 91 MET A N 1
ATOM 728 C CA . MET A 1 91 ? -3.290 -1.759 6.304 1.00 96.06 91 MET A CA 1
ATOM 729 C C . MET A 1 91 ? -3.751 -2.032 7.738 1.00 96.06 91 MET A C 1
ATOM 731 O O . MET A 1 91 ? -2.925 -2.099 8.654 1.00 96.06 91 MET A O 1
ATOM 735 N N . TRP A 1 92 ? -5.045 -2.294 7.921 1.00 97.38 92 TRP A N 1
ATOM 736 C CA . TRP A 1 92 ? -5.618 -2.692 9.200 1.00 97.38 92 TRP A CA 1
ATOM 737 C C . TRP A 1 92 ? -4.994 -3.979 9.745 1.00 97.38 92 TRP A C 1
ATOM 739 O O . TRP A 1 92 ? -4.711 -4.067 10.938 1.00 97.38 92 TRP A O 1
ATOM 749 N N . GLY A 1 93 ? -4.671 -4.955 8.893 1.00 96.81 93 GLY A N 1
ATOM 750 C CA . GLY A 1 93 ? -3.973 -6.177 9.306 1.00 96.81 93 GLY A CA 1
ATOM 751 C C . GLY A 1 93 ? -2.613 -5.937 9.986 1.00 96.81 93 GLY A C 1
ATOM 752 O O . GLY A 1 93 ? -2.164 -6.768 10.779 1.00 96.81 93 GLY A O 1
ATOM 753 N N . TYR A 1 94 ? -1.952 -4.804 9.721 1.00 95.81 94 TYR A N 1
ATOM 754 C CA . TYR A 1 94 ? -0.746 -4.402 10.452 1.00 95.81 94 TYR A CA 1
ATOM 755 C C . TYR A 1 94 ? -1.083 -3.719 11.780 1.00 95.81 94 TYR A C 1
ATOM 757 O O . TYR A 1 94 ? -0.479 -4.047 12.797 1.00 95.81 94 TYR A O 1
ATOM 765 N N . VAL A 1 95 ? -2.046 -2.798 11.773 1.00 96.75 95 VAL A N 1
ATOM 766 C CA . VAL A 1 95 ? -2.409 -1.966 12.932 1.00 96.75 95 VAL A CA 1
ATOM 767 C C . VAL A 1 95 ? -3.157 -2.757 14.013 1.00 96.75 95 VAL A C 1
ATOM 769 O O . VAL A 1 95 ? -2.835 -2.652 15.194 1.00 96.75 95 VAL A O 1
ATOM 772 N N . SER A 1 96 ? -4.094 -3.619 13.616 1.00 96.69 96 SER A N 1
ATOM 773 C CA . SER A 1 96 ? -4.989 -4.401 14.490 1.00 96.69 96 SER A CA 1
ATOM 774 C C . SER A 1 96 ? -4.292 -5.315 15.505 1.00 96.69 96 SER A C 1
ATOM 776 O O . SER A 1 96 ? -4.922 -5.776 16.460 1.00 96.69 96 SER A O 1
ATOM 778 N N . LYS A 1 97 ? -2.995 -5.577 15.306 1.00 96.19 97 LYS A N 1
ATOM 779 C CA . LYS A 1 97 ? -2.131 -6.341 16.217 1.00 96.19 97 LYS A CA 1
ATOM 780 C C . LYS A 1 97 ? -1.765 -5.572 17.487 1.00 96.19 97 LYS A C 1
ATOM 782 O O . LYS A 1 97 ? -1.304 -6.191 18.441 1.00 96.19 97 LYS A O 1
ATOM 787 N N . HIS A 1 98 ? -1.922 -4.251 17.474 1.00 96.12 98 HIS A N 1
ATOM 788 C CA . HIS A 1 98 ? -1.458 -3.355 18.533 1.00 96.12 98 HIS A CA 1
ATOM 789 C C . HIS A 1 98 ? -2.599 -2.663 19.287 1.00 96.12 98 HIS A C 1
ATOM 791 O O . HIS A 1 98 ? -2.430 -2.322 20.454 1.00 96.12 98 HIS A O 1
ATOM 797 N N . VAL A 1 99 ? -3.743 -2.475 18.629 1.00 95.69 99 VAL A N 1
ATOM 798 C CA . VAL A 1 99 ? -4.920 -1.784 19.179 1.00 95.69 99 VAL A CA 1
ATOM 799 C C . VAL A 1 99 ? -5.668 -2.627 20.216 1.00 95.69 99 VAL A C 1
ATOM 801 O O . VAL A 1 99 ? -5.618 -3.862 20.199 1.00 95.69 99 VAL A O 1
ATOM 804 N N . HIS A 1 100 ? -6.403 -1.951 21.094 1.00 96.44 100 HIS A N 1
ATOM 805 C CA . HIS A 1 100 ? -7.295 -2.573 22.069 1.00 96.44 100 HIS A CA 1
ATOM 806 C C . HIS A 1 100 ? -8.636 -2.987 21.447 1.00 96.44 100 HIS A C 1
ATOM 808 O O . HIS A 1 100 ? -8.990 -2.591 20.336 1.00 96.44 100 HIS A O 1
ATOM 814 N N . GLU A 1 101 ? -9.408 -3.790 22.181 1.00 96.31 101 GLU A N 1
ATOM 815 C CA . GLU A 1 101 ? -10.689 -4.318 21.695 1.00 96.31 101 GLU A CA 1
ATOM 816 C C . GLU A 1 101 ? -11.718 -3.208 21.417 1.00 96.31 101 GLU A C 1
ATOM 818 O O . GLU A 1 101 ? -12.446 -3.277 20.433 1.00 96.31 101 GLU A O 1
ATOM 823 N N . GLU A 1 102 ? -11.729 -2.142 22.223 1.00 96.44 102 GLU A N 1
ATOM 824 C CA . GLU A 1 102 ? -12.608 -0.981 22.016 1.00 96.44 102 GLU A CA 1
ATOM 825 C C . GLU A 1 102 ? -12.313 -0.273 20.684 1.00 96.44 102 GLU A C 1
ATOM 827 O O . GLU A 1 102 ? -13.215 0.024 19.908 1.00 96.44 102 GLU A O 1
ATOM 832 N N . GLU A 1 103 ? -11.037 -0.067 20.367 1.00 97.38 103 GLU A N 1
ATOM 833 C CA . GLU A 1 103 ? -10.594 0.557 19.114 1.00 97.38 103 GLU A CA 1
ATOM 834 C C . GLU A 1 103 ? -10.849 -0.334 17.902 1.00 97.38 103 GLU A C 1
ATOM 836 O O . GLU A 1 103 ? -11.209 0.144 16.824 1.00 97.38 103 GLU A O 1
ATOM 841 N N . ARG A 1 104 ? -10.697 -1.650 18.083 1.00 96.88 104 ARG A N 1
ATOM 842 C CA . ARG A 1 104 ? -11.074 -2.636 17.074 1.00 96.88 104 ARG A CA 1
ATOM 843 C C . ARG A 1 104 ? -12.570 -2.571 16.782 1.00 96.88 104 ARG A C 1
ATOM 845 O O . ARG A 1 104 ? -12.942 -2.618 15.612 1.00 96.88 104 ARG A O 1
ATOM 852 N N . ALA A 1 105 ? -13.405 -2.421 17.809 1.00 97.12 105 ALA A N 1
ATOM 853 C CA . ALA A 1 105 ? -14.844 -2.256 17.640 1.00 97.12 105 ALA A CA 1
ATOM 854 C C . ALA A 1 105 ? -15.191 -0.950 16.904 1.00 97.12 105 ALA A C 1
ATOM 856 O O . ALA A 1 105 ? -16.051 -0.972 16.027 1.00 97.12 105 ALA A O 1
ATOM 857 N N . VAL A 1 106 ? -14.489 0.156 17.188 1.00 97.31 106 VAL A N 1
ATOM 858 C CA . VAL A 1 106 ? -14.650 1.424 16.448 1.00 97.31 106 VAL A CA 1
ATOM 859 C C . VAL A 1 106 ? -14.314 1.243 14.967 1.00 97.31 106 VAL A C 1
ATOM 861 O O . VAL A 1 106 ? -15.120 1.609 14.113 1.00 97.31 106 VAL A O 1
ATOM 864 N N . PHE A 1 107 ? -13.164 0.635 14.652 1.00 97.56 107 PHE A N 1
ATOM 865 C CA . PHE A 1 107 ? -12.794 0.346 13.265 1.00 97.56 107 PHE A CA 1
ATOM 866 C C . PHE A 1 107 ? -13.857 -0.511 12.573 1.00 97.56 107 PHE A C 1
ATOM 868 O O . PHE A 1 107 ? -14.304 -0.167 11.482 1.00 97.56 107 PHE A O 1
ATOM 875 N N . GLN A 1 108 ? -14.277 -1.605 13.217 1.00 97.31 108 GLN A N 1
ATOM 876 C CA . GLN A 1 108 ? -15.245 -2.540 12.649 1.00 97.31 108 GLN A CA 1
ATOM 877 C C . GLN A 1 108 ? -16.596 -1.864 12.393 1.00 97.31 108 GLN A C 1
ATOM 879 O O . GLN A 1 108 ? -17.177 -2.051 11.329 1.00 97.31 108 GLN A O 1
ATOM 884 N N . HIS A 1 109 ? -17.057 -1.024 13.323 1.00 97.25 109 HIS A N 1
ATOM 885 C CA . HIS A 1 109 ? -18.293 -0.269 13.159 1.00 97.25 109 HIS A CA 1
ATOM 886 C C . HIS A 1 109 ? -18.249 0.626 11.917 1.00 97.25 109 HIS A C 1
ATOM 888 O O . HIS A 1 109 ? -19.142 0.540 11.079 1.00 97.25 109 HIS A O 1
ATOM 894 N N . ILE A 1 110 ? -17.194 1.432 11.756 1.00 96.06 110 ILE A N 1
ATOM 895 C CA . ILE A 1 110 ? -17.055 2.297 10.576 1.00 96.06 110 ILE A CA 1
ATOM 896 C C . ILE A 1 110 ? -16.943 1.437 9.312 1.00 96.06 110 ILE A C 1
ATOM 898 O O . ILE A 1 110 ? -17.628 1.701 8.327 1.00 96.06 110 ILE A O 1
ATOM 902 N N . PHE A 1 111 ? -16.138 0.372 9.349 1.00 95.94 111 PHE A N 1
ATOM 903 C CA . PHE A 1 111 ? -15.943 -0.534 8.219 1.00 95.94 111 PHE A CA 1
ATOM 904 C C . PHE A 1 111 ? -17.254 -1.146 7.716 1.00 95.94 111 PHE A C 1
ATOM 906 O O . PHE A 1 111 ? -17.462 -1.205 6.505 1.00 95.94 111 PHE A O 1
ATOM 913 N N . ASP A 1 112 ? -18.145 -1.550 8.619 1.00 94.56 112 ASP A N 1
ATOM 914 C CA . ASP A 1 112 ? -19.429 -2.165 8.267 1.00 94.56 112 ASP A CA 1
ATOM 915 C C . ASP A 1 112 ? -20.484 -1.148 7.807 1.00 94.56 112 ASP A C 1
ATOM 917 O O . ASP A 1 112 ? -21.421 -1.518 7.102 1.00 94.56 112 ASP A O 1
ATOM 921 N N . THR A 1 113 ? -20.338 0.129 8.176 1.00 92.62 113 THR A N 1
ATOM 922 C CA . THR A 1 113 ? -21.247 1.200 7.726 1.00 92.62 113 THR A CA 1
ATOM 923 C C . THR A 1 113 ? -20.966 1.695 6.310 1.00 92.62 113 THR A C 1
ATOM 925 O O . THR A 1 113 ? -21.837 2.321 5.710 1.00 92.62 113 THR A O 1
ATOM 928 N N . LEU A 1 114 ? -19.773 1.435 5.766 1.00 90.62 114 LEU A N 1
ATOM 929 C CA . LEU A 1 114 ? -19.423 1.873 4.418 1.00 90.62 114 LEU A CA 1
ATOM 930 C C . LEU A 1 114 ? -20.022 0.953 3.348 1.00 90.62 114 LEU A C 1
ATOM 932 O O . LEU A 1 114 ? -19.893 -0.273 3.390 1.00 90.62 114 LEU A O 1
ATOM 936 N N . GLU A 1 115 ? -20.608 1.561 2.319 1.00 87.62 115 GLU A N 1
ATOM 937 C CA . GLU A 1 115 ? -21.130 0.847 1.155 1.00 87.62 115 GLU A CA 1
ATOM 938 C C . GLU A 1 115 ? -19.997 0.463 0.193 1.00 87.62 115 GLU A C 1
ATOM 940 O O . GLU A 1 115 ? -19.696 1.137 -0.788 1.00 87.62 115 GLU A O 1
ATOM 945 N N . TRP A 1 116 ? -19.340 -0.665 0.464 1.00 86.50 116 TRP A N 1
ATOM 946 C CA . TRP A 1 116 ? -18.241 -1.161 -0.377 1.00 86.50 116 TRP A CA 1
ATOM 947 C C . TRP A 1 116 ? -18.670 -1.700 -1.749 1.00 86.50 116 TRP A C 1
ATOM 949 O O . TRP A 1 116 ? -17.812 -1.976 -2.591 1.00 86.50 116 TRP A O 1
ATOM 959 N N . GLN A 1 117 ? -19.969 -1.935 -1.945 1.00 70.38 117 GLN A N 1
ATOM 960 C CA . GLN A 1 117 ? -20.548 -2.520 -3.153 1.00 70.38 117 GLN A CA 1
ATOM 961 C C . GLN A 1 117 ? -21.264 -1.434 -3.962 1.00 70.38 117 GLN A C 1
ATOM 963 O O . GLN A 1 117 ? -22.488 -1.376 -3.957 1.00 70.38 117 GLN A O 1
ATOM 968 N N . SER A 1 118 ? -20.522 -0.578 -4.667 1.00 62.31 118 SER A N 1
ATOM 969 C CA . SER A 1 118 ? -21.132 0.198 -5.749 1.00 62.31 118 SER A CA 1
ATOM 970 C C . SER A 1 118 ? -21.220 -0.692 -6.999 1.00 62.31 118 SER A C 1
ATOM 972 O O . SER A 1 118 ? -20.218 -1.227 -7.477 1.00 62.31 118 SER A O 1
ATOM 974 N N . GLU A 1 119 ? -22.438 -0.931 -7.499 1.00 53.12 119 GLU A N 1
ATOM 975 C CA . GLU A 1 119 ? -22.674 -1.561 -8.816 1.00 53.12 119 GLU A CA 1
ATOM 976 C C . GLU A 1 119 ? -22.375 -0.589 -9.969 1.00 53.12 119 GLU A C 1
ATOM 978 O O . GLU A 1 119 ? -22.229 -0.984 -11.128 1.00 53.12 119 GLU A O 1
ATOM 983 N N . THR A 1 120 ? -22.280 0.698 -9.653 1.00 47.16 120 THR A N 1
ATOM 984 C CA . THR A 1 120 ? -21.942 1.764 -10.578 1.00 47.16 120 THR A CA 1
ATOM 985 C C . THR A 1 120 ? -20.451 1.717 -10.904 1.00 47.16 120 THR A C 1
ATOM 987 O O . THR A 1 120 ? -19.604 1.685 -10.020 1.00 47.16 120 THR A O 1
ATOM 990 N N . SER A 1 121 ? -20.189 1.592 -12.213 1.00 48.97 121 SER A N 1
ATOM 991 C CA . SER A 1 121 ? -18.979 1.914 -12.983 1.00 48.97 121 SER A CA 1
ATOM 992 C C . SER A 1 121 ? -17.706 2.175 -12.171 1.00 48.97 121 SER A C 1
ATOM 994 O O . SER A 1 121 ? -17.696 3.041 -11.315 1.00 48.97 121 SER A O 1
ATOM 996 N N . GLU A 1 122 ? -16.597 1.530 -12.552 1.00 54.72 122 GLU A N 1
ATOM 997 C CA . GLU A 1 122 ? -15.233 1.550 -11.969 1.00 54.72 122 GLU A CA 1
ATOM 998 C C . GLU A 1 122 ? -14.597 2.941 -11.672 1.00 54.72 122 GLU A C 1
ATOM 1000 O O . GLU A 1 122 ? -13.434 3.029 -11.286 1.00 54.72 122 GLU A O 1
ATOM 1005 N N . LEU A 1 123 ? -15.341 4.031 -11.838 1.00 55.41 123 LEU A N 1
ATOM 1006 C CA . LEU A 1 123 ? -15.020 5.425 -11.578 1.00 55.41 123 LEU A CA 1
ATOM 1007 C C . LEU A 1 123 ? -16.085 6.018 -10.640 1.00 55.41 123 LEU A C 1
ATOM 1009 O O . LEU A 1 123 ? -17.099 6.536 -11.103 1.00 55.41 123 LEU A O 1
ATOM 1013 N N . GLU A 1 124 ? -15.830 5.977 -9.335 1.00 64.88 124 GLU A N 1
ATOM 1014 C CA . GLU A 1 124 ? -16.644 6.672 -8.334 1.00 64.88 124 GLU A CA 1
ATOM 1015 C C . GLU A 1 124 ? -15.901 7.947 -7.909 1.00 64.88 124 GLU A C 1
ATOM 1017 O O . GLU A 1 124 ? -14.860 7.838 -7.248 1.00 64.88 124 GLU A O 1
ATOM 1022 N N . PRO A 1 125 ? -16.368 9.152 -8.300 1.00 62.19 125 PRO A N 1
ATOM 1023 C CA . PRO A 1 125 ? -15.666 10.403 -8.005 1.00 62.19 125 PRO A CA 1
ATOM 1024 C C . PRO A 1 125 ? -15.411 10.612 -6.503 1.00 62.19 125 PRO A C 1
ATOM 1026 O O . PRO A 1 125 ? -14.399 11.215 -6.145 1.00 62.19 125 PRO A O 1
ATOM 1029 N N . ASP A 1 126 ? -16.237 9.999 -5.649 1.00 78.75 126 ASP A N 1
ATOM 1030 C CA . ASP A 1 126 ? -16.216 10.184 -4.196 1.00 78.75 126 ASP A CA 1
ATOM 1031 C C . ASP A 1 126 ? -15.782 8.924 -3.419 1.00 78.75 126 ASP A C 1
ATOM 1033 O O . ASP A 1 126 ? -15.894 8.874 -2.190 1.00 78.75 126 ASP A O 1
ATOM 1037 N N . ALA A 1 127 ? -15.248 7.893 -4.093 1.00 87.62 127 ALA A N 1
ATOM 1038 C CA . ALA A 1 127 ? -14.822 6.662 -3.411 1.00 87.62 127 ALA A CA 1
ATOM 1039 C C . ALA A 1 127 ? -13.774 6.931 -2.322 1.00 87.62 127 ALA A C 1
ATOM 1041 O O . ALA A 1 127 ? -13.817 6.342 -1.242 1.00 87.62 127 ALA A O 1
ATOM 1042 N N . PHE A 1 128 ? -12.842 7.848 -2.594 1.00 89.44 128 PHE A N 1
ATOM 1043 C CA . PHE A 1 128 ? -11.829 8.240 -1.620 1.00 89.44 128 PHE A CA 1
ATOM 1044 C C . PHE A 1 128 ? -12.446 8.890 -0.381 1.00 89.44 128 PHE A C 1
ATOM 1046 O O . PHE A 1 128 ? -12.128 8.474 0.729 1.00 89.44 128 PHE A O 1
ATOM 1053 N N . GLU A 1 129 ? -13.354 9.850 -0.569 1.00 88.88 129 GLU A N 1
ATOM 1054 C CA . GLU A 1 129 ? -14.026 10.549 0.533 1.00 88.88 129 GLU A CA 1
ATOM 1055 C C . GLU A 1 129 ? -14.867 9.587 1.375 1.00 88.88 129 GLU A C 1
ATOM 1057 O O . GLU A 1 129 ? -14.844 9.640 2.602 1.00 88.88 129 GLU A O 1
ATOM 1062 N N . THR A 1 130 ? -15.516 8.620 0.723 1.00 90.19 130 THR A N 1
ATOM 1063 C CA . THR A 1 130 ? -16.269 7.559 1.404 1.00 90.19 130 THR A CA 1
ATOM 1064 C C . THR A 1 130 ? -15.374 6.734 2.335 1.00 90.19 130 THR A C 1
ATOM 1066 O O . THR A 1 130 ? -15.760 6.422 3.459 1.00 90.19 130 THR A O 1
ATOM 1069 N N . ALA A 1 131 ? -14.156 6.393 1.902 1.00 92.25 131 ALA A N 1
ATOM 1070 C CA . ALA A 1 131 ? -13.209 5.609 2.700 1.00 92.25 131 ALA A CA 1
ATOM 1071 C C . ALA A 1 131 ? -12.331 6.452 3.647 1.00 92.25 131 ALA A C 1
ATOM 1073 O O . ALA A 1 131 ? -11.643 5.883 4.504 1.00 92.25 131 ALA A O 1
ATOM 1074 N N . ALA A 1 132 ? -12.333 7.783 3.515 1.00 92.38 132 ALA A N 1
ATOM 1075 C CA . ALA A 1 132 ? -11.450 8.684 4.251 1.00 92.38 132 ALA A CA 1
ATOM 1076 C C . ALA A 1 132 ? -11.517 8.515 5.782 1.00 92.38 132 ALA A C 1
ATOM 1078 O O . ALA A 1 132 ? -10.445 8.460 6.392 1.00 92.38 132 ALA A O 1
ATOM 1079 N N . PRO A 1 133 ? -12.691 8.322 6.425 1.00 93.50 133 PRO A N 1
ATOM 1080 C CA . PRO A 1 133 ? -12.754 8.109 7.873 1.00 93.50 133 PRO A CA 1
ATOM 1081 C C . PRO A 1 133 ? -11.922 6.912 8.358 1.00 93.50 133 PRO A C 1
ATOM 1083 O O . PRO A 1 133 ? -11.235 7.001 9.374 1.00 93.50 133 PRO A O 1
ATOM 1086 N N . LEU A 1 134 ? -11.916 5.800 7.612 1.00 95.25 134 LEU A N 1
ATOM 1087 C CA . LEU A 1 134 ? -11.108 4.623 7.959 1.00 95.25 134 LEU A CA 1
ATOM 1088 C C . LEU A 1 134 ? -9.623 4.845 7.710 1.00 95.25 134 LEU A C 1
ATOM 1090 O O . LEU A 1 134 ? -8.794 4.367 8.484 1.00 95.25 134 LEU A O 1
ATOM 1094 N N . LEU A 1 135 ? -9.279 5.549 6.631 1.00 94.88 135 LEU A N 1
ATOM 1095 C CA . LEU A 1 135 ? -7.890 5.881 6.332 1.00 94.88 135 LEU A CA 1
ATOM 1096 C C . LEU A 1 135 ? -7.301 6.781 7.427 1.00 94.88 135 LEU A C 1
ATOM 1098 O O . LEU A 1 135 ? -6.206 6.499 7.913 1.00 94.88 135 LEU A O 1
ATOM 1102 N N . LEU A 1 136 ? -8.046 7.793 7.874 1.00 94.25 136 LEU A N 1
ATOM 1103 C CA . LEU A 1 136 ? -7.651 8.658 8.989 1.00 94.25 136 LEU A CA 1
ATOM 1104 C C . LEU A 1 136 ? -7.514 7.869 10.295 1.00 94.25 136 LEU A C 1
ATOM 1106 O O . LEU A 1 136 ? -6.501 7.999 10.978 1.00 94.25 136 LEU A O 1
ATOM 1110 N N . LEU A 1 137 ? -8.463 6.980 10.601 1.00 95.62 137 LEU A N 1
ATOM 1111 C CA . LEU A 1 137 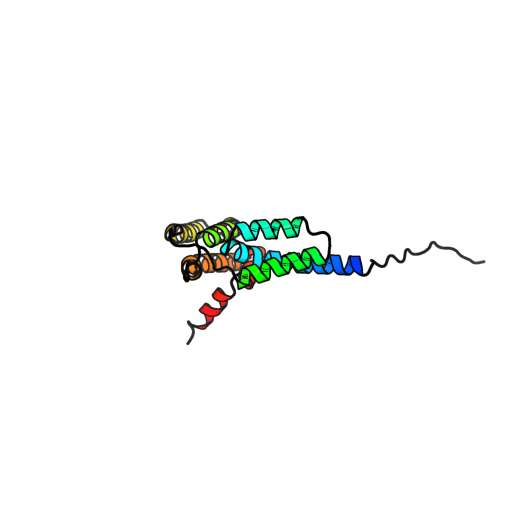? -8.392 6.141 11.800 1.00 95.62 137 LEU A CA 1
ATOM 1112 C C . LEU A 1 137 ? -7.164 5.211 11.788 1.00 95.62 137 LEU A C 1
ATOM 1114 O O . LEU A 1 137 ? -6.455 5.079 12.786 1.00 95.62 137 LEU A O 1
ATOM 1118 N N . ILE A 1 138 ? -6.863 4.586 10.642 1.00 96.06 138 ILE A N 1
ATOM 1119 C CA . ILE A 1 138 ? -5.652 3.770 10.466 1.00 96.06 138 ILE A CA 1
ATOM 1120 C C . ILE A 1 138 ? -4.393 4.617 10.677 1.00 96.06 138 ILE A C 1
ATOM 1122 O O . ILE A 1 138 ? -3.446 4.145 11.311 1.00 96.06 138 ILE A O 1
ATOM 1126 N N . GLN A 1 139 ? -4.361 5.846 10.153 1.00 94.81 139 GLN A N 1
ATOM 1127 C CA . GLN A 1 139 ? -3.237 6.763 10.337 1.00 94.81 139 GLN A CA 1
ATOM 1128 C C . GLN A 1 139 ? -3.054 7.133 11.812 1.00 94.81 139 GLN A C 1
ATOM 1130 O O . GLN A 1 139 ? -1.935 7.047 12.321 1.00 94.81 139 GLN A O 1
ATOM 1135 N N . GLU A 1 140 ? -4.139 7.487 12.501 1.00 95.06 140 GLU A N 1
ATOM 1136 C CA . GLU A 1 140 ? -4.136 7.817 13.925 1.00 95.06 140 GLU A CA 1
ATOM 1137 C C . GLU A 1 140 ? -3.576 6.656 14.752 1.00 95.06 140 GLU A C 1
ATOM 1139 O O . GLU A 1 140 ? -2.622 6.832 15.513 1.00 95.06 140 GLU A O 1
ATOM 1144 N N . PHE A 1 141 ? -4.086 5.441 14.546 1.00 96.62 141 PHE A N 1
ATOM 1145 C CA . PHE A 1 141 ? -3.599 4.267 15.262 1.00 96.62 141 PHE A CA 1
ATOM 1146 C C . PHE A 1 141 ? -2.163 3.895 14.893 1.00 96.62 141 PHE A C 1
ATOM 1148 O O . PHE A 1 141 ? -1.390 3.501 15.767 1.00 96.62 141 PHE A O 1
ATOM 1155 N N . ALA A 1 142 ? -1.757 4.056 13.633 1.00 95.75 142 ALA A N 1
ATOM 1156 C CA . ALA A 1 142 ? -0.369 3.837 13.243 1.00 95.75 142 ALA A CA 1
ATOM 1157 C C . ALA A 1 142 ? 0.585 4.809 13.956 1.00 95.75 142 ALA A C 1
ATOM 1159 O O . ALA A 1 142 ? 1.694 4.410 14.318 1.00 95.75 142 ALA A O 1
ATOM 1160 N N . ILE A 1 143 ? 0.159 6.057 14.182 1.00 94.50 143 ILE A N 1
ATOM 1161 C CA . ILE A 1 143 ? 0.897 7.050 14.973 1.00 94.50 143 ILE A CA 1
ATOM 1162 C C . ILE A 1 143 ? 0.900 6.659 16.454 1.00 94.50 143 ILE A C 1
ATOM 1164 O O . ILE A 1 143 ? 1.978 6.536 17.036 1.00 94.50 143 ILE A O 1
ATOM 1168 N N . LYS A 1 144 ? -0.278 6.402 17.035 1.00 96.31 144 LYS A N 1
ATOM 1169 C CA . LYS A 1 144 ? -0.467 6.058 18.453 1.00 96.31 144 LYS A CA 1
ATOM 1170 C C . LYS A 1 144 ? 0.346 4.835 18.884 1.00 96.31 144 LYS A C 1
ATOM 1172 O O . LYS A 1 144 ? 0.956 4.853 19.948 1.00 96.31 144 LYS A O 1
ATOM 1177 N N . TYR A 1 145 ? 0.367 3.792 18.056 1.00 96.50 145 TYR A N 1
ATOM 1178 C CA . TYR A 1 145 ? 1.025 2.514 18.347 1.00 96.50 145 TYR A CA 1
ATOM 1179 C C . TYR A 1 145 ? 2.407 2.361 17.701 1.00 96.50 145 TYR A C 1
ATOM 1181 O O . TYR A 1 145 ? 2.975 1.271 17.723 1.00 96.50 145 TYR A O 1
ATOM 1189 N N . ASP A 1 146 ? 2.950 3.431 17.116 1.00 95.12 146 ASP A N 1
ATOM 1190 C CA . ASP A 1 146 ? 4.268 3.443 16.472 1.00 95.12 146 ASP A CA 1
ATOM 1191 C C . ASP A 1 146 ? 4.453 2.356 15.387 1.00 95.12 146 ASP A C 1
ATOM 1193 O O . ASP A 1 146 ? 5.528 1.777 15.199 1.00 95.12 146 ASP A O 1
ATOM 1197 N N . VAL A 1 147 ? 3.400 2.090 14.603 1.00 94.94 147 VAL A N 1
ATOM 1198 C CA . VAL A 1 147 ? 3.425 1.113 13.501 1.00 94.94 147 VAL A CA 1
ATOM 1199 C C . VAL A 1 147 ? 4.190 1.707 12.315 1.00 94.94 147 VAL A C 1
ATOM 1201 O O . VAL A 1 147 ? 3.618 2.185 11.334 1.00 94.94 147 VAL A O 1
ATOM 1204 N N . THR A 1 148 ? 5.521 1.694 12.424 1.00 91.12 148 THR A N 1
ATOM 1205 C CA . THR A 1 148 ? 6.466 2.416 11.553 1.00 91.12 148 THR A CA 1
ATOM 1206 C C . THR A 1 148 ? 6.194 2.217 10.066 1.00 91.12 148 THR A C 1
ATOM 1208 O O . THR A 1 148 ? 6.175 3.189 9.313 1.00 91.12 148 THR A O 1
ATOM 1211 N N . TYR A 1 149 ? 5.935 0.975 9.651 1.00 88.56 149 TYR A N 1
ATOM 1212 C CA . TYR A 1 149 ? 5.659 0.658 8.254 1.00 88.56 149 TYR A CA 1
ATOM 1213 C C . TYR A 1 149 ? 4.421 1.398 7.720 1.00 88.56 149 TYR A C 1
ATOM 1215 O O . TYR A 1 149 ? 4.488 2.036 6.673 1.00 88.56 149 TYR A O 1
ATOM 1223 N N . ILE A 1 150 ? 3.310 1.377 8.464 1.00 92.31 150 ILE A N 1
ATOM 1224 C CA . ILE A 1 150 ? 2.067 2.040 8.051 1.00 92.31 150 ILE A CA 1
ATOM 1225 C C . ILE A 1 150 ? 2.206 3.559 8.121 1.00 92.31 150 ILE A C 1
ATOM 1227 O O . ILE A 1 150 ? 1.775 4.226 7.188 1.00 92.31 150 ILE A O 1
ATOM 1231 N N . LYS A 1 151 ? 2.880 4.117 9.136 1.00 89.75 151 LYS A N 1
ATOM 1232 C CA . LYS A 1 151 ? 3.149 5.567 9.198 1.00 89.75 151 LYS A CA 1
ATOM 1233 C C . LYS A 1 151 ? 3.846 6.075 7.936 1.00 89.75 151 LYS A C 1
ATOM 1235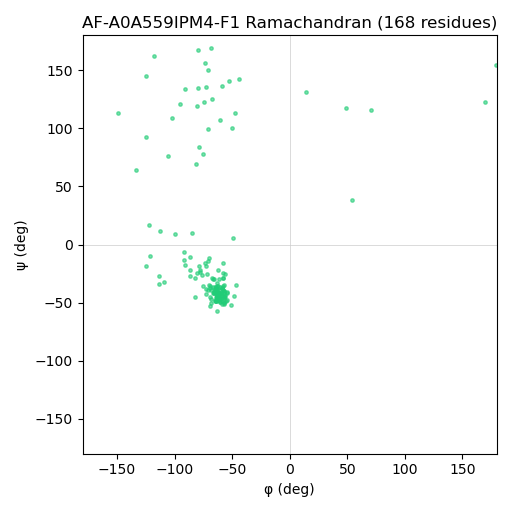 O O . LYS A 1 151 ? 3.428 7.071 7.353 1.00 89.75 151 LYS A O 1
ATOM 1240 N N . GLN A 1 152 ? 4.898 5.374 7.510 1.00 86.12 152 GLN A N 1
ATOM 1241 C CA . GLN A 1 152 ? 5.654 5.728 6.309 1.00 86.12 152 GLN A CA 1
ATOM 1242 C C . GLN A 1 152 ? 4.809 5.589 5.043 1.00 86.12 152 GLN A C 1
ATOM 1244 O O . GLN A 1 152 ? 4.900 6.439 4.159 1.00 86.12 152 GLN A O 1
ATOM 1249 N N . THR A 1 153 ? 3.983 4.546 4.939 1.00 87.44 153 THR A N 1
ATOM 1250 C CA .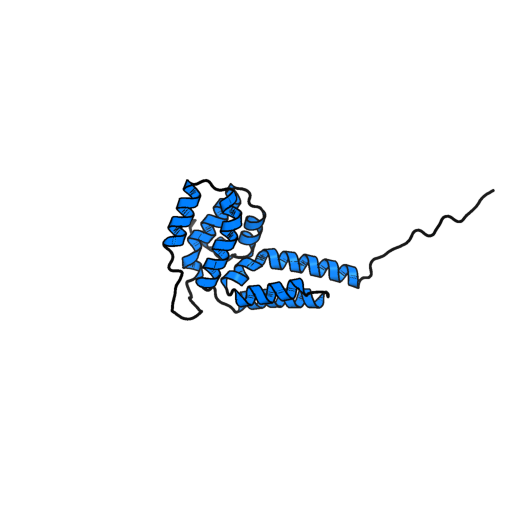 THR A 1 153 ? 3.112 4.388 3.772 1.00 87.44 153 THR A CA 1
ATOM 1251 C C . THR A 1 153 ? 2.011 5.450 3.735 1.00 87.44 153 THR A C 1
ATOM 1253 O O . THR A 1 153 ? 1.832 6.072 2.696 1.00 87.44 153 THR A O 1
ATOM 1256 N N . MET A 1 154 ? 1.329 5.729 4.850 1.00 86.81 154 MET A N 1
ATOM 1257 C CA . MET A 1 154 ? 0.240 6.717 4.911 1.00 86.81 154 MET A CA 1
ATOM 1258 C C . MET A 1 154 ? 0.713 8.132 4.569 1.00 86.81 154 MET A C 1
ATOM 1260 O O . MET A 1 154 ? 0.034 8.833 3.827 1.00 86.81 154 MET A O 1
ATOM 1264 N N . ALA A 1 155 ? 1.911 8.517 5.021 1.00 82.88 155 ALA A N 1
ATOM 1265 C CA . ALA A 1 155 ? 2.501 9.817 4.700 1.00 82.88 155 ALA A CA 1
ATOM 1266 C C . ALA A 1 155 ? 2.757 10.031 3.194 1.00 82.88 155 ALA A C 1
ATOM 1268 O O . ALA A 1 155 ? 2.863 11.172 2.757 1.00 82.88 155 ALA A O 1
ATOM 1269 N N . ASN A 1 156 ? 2.871 8.954 2.407 1.00 77.25 156 ASN A N 1
ATOM 1270 C CA . ASN A 1 156 ? 3.247 9.020 0.993 1.00 77.25 156 ASN A CA 1
ATOM 1271 C C . ASN A 1 156 ? 2.127 8.586 0.029 1.00 77.25 156 ASN A C 1
ATOM 1273 O O . ASN A 1 156 ? 2.041 9.123 -1.068 1.00 77.25 156 ASN A O 1
ATOM 1277 N N . SER A 1 157 ? 1.289 7.617 0.417 1.00 78.19 157 SER A N 1
ATOM 1278 C CA . SER A 1 157 ? 0.237 7.026 -0.429 1.00 78.19 157 SER A CA 1
ATOM 1279 C C . SER A 1 157 ? -1.030 7.874 -0.515 1.00 78.19 157 SER A C 1
ATOM 1281 O O . SER A 1 157 ? -1.786 7.728 -1.463 1.00 78.19 157 SER A O 1
ATOM 1283 N N . PHE A 1 158 ? -1.320 8.724 0.471 1.00 79.81 158 PHE A N 1
ATOM 1284 C CA . PHE A 1 158 ? -2.599 9.438 0.516 1.00 79.81 158 PHE A CA 1
ATOM 1285 C C . PHE A 1 158 ? -2.400 10.927 0.814 1.00 79.81 158 PHE A C 1
ATOM 1287 O O . PHE A 1 158 ? -2.865 11.415 1.844 1.00 79.81 158 PHE A O 1
ATOM 1294 N N . PRO A 1 159 ? -1.730 11.679 -0.083 1.00 68.00 159 PRO A N 1
ATOM 1295 C CA . PRO A 1 159 ? -1.444 13.100 0.134 1.00 68.00 159 PRO A CA 1
ATOM 1296 C C . PRO A 1 159 ? -2.713 13.937 0.350 1.00 68.00 159 PRO A C 1
ATOM 1298 O O . PRO A 1 159 ? -2.686 14.887 1.124 1.00 68.00 159 PRO A O 1
ATOM 1301 N N . ARG A 1 160 ? -3.851 13.528 -0.232 1.00 71.06 160 ARG A N 1
ATOM 1302 C CA . ARG A 1 160 ? -5.160 14.175 -0.027 1.00 71.06 160 ARG A CA 1
ATOM 1303 C C . ARG A 1 160 ? -5.604 14.217 1.441 1.00 71.06 160 ARG A C 1
ATOM 1305 O O . ARG A 1 160 ? -6.290 15.151 1.833 1.00 71.06 160 ARG A O 1
ATOM 1312 N N . LEU A 1 161 ? -5.179 13.260 2.275 1.00 70.81 161 LEU A N 1
ATOM 1313 C CA . LEU A 1 161 ? -5.488 13.292 3.713 1.00 70.81 161 LEU A CA 1
ATOM 1314 C C . LEU A 1 161 ? -4.777 14.448 4.427 1.00 70.81 161 LEU A C 1
ATOM 1316 O O . LEU A 1 161 ? -5.292 14.966 5.412 1.00 70.81 161 LEU A O 1
ATOM 1320 N N . ALA A 1 162 ? -3.609 14.873 3.935 1.00 62.56 162 ALA A N 1
ATOM 1321 C CA . ALA A 1 162 ? -2.873 15.997 4.508 1.00 62.56 162 ALA A CA 1
ATOM 1322 C C . ALA A 1 162 ? -3.481 17.358 4.124 1.00 62.56 162 ALA A C 1
ATOM 1324 O O . ALA A 1 162 ? -3.336 18.319 4.874 1.00 62.56 162 ALA A O 1
ATOM 1325 N N . GLU A 1 163 ? -4.175 17.443 2.984 1.00 55.66 163 GLU A N 1
ATOM 1326 C CA . GLU A 1 163 ? -4.785 18.684 2.485 1.00 55.66 163 GLU A CA 1
ATOM 1327 C C . GLU A 1 163 ? -6.061 19.058 3.263 1.00 55.66 163 GLU A C 1
ATOM 1329 O O . GLU A 1 163 ? -6.270 20.235 3.566 1.00 55.66 163 GLU A O 1
ATOM 1334 N N . ASN A 1 164 ? -6.858 18.069 3.686 1.00 49.25 164 ASN A N 1
ATOM 1335 C CA . ASN A 1 164 ? -8.100 18.305 4.436 1.00 49.25 164 ASN A CA 1
ATOM 1336 C C . ASN A 1 164 ? -7.860 18.779 5.886 1.00 49.25 164 ASN A C 1
ATOM 1338 O O . ASN A 1 164 ? -8.670 19.524 6.428 1.00 49.25 164 ASN A O 1
ATOM 1342 N N . HIS A 1 165 ? -6.713 18.458 6.497 1.00 45.88 165 HIS A N 1
ATOM 1343 C CA . HIS A 1 165 ? -6.363 18.945 7.842 1.00 45.88 165 HIS A CA 1
ATOM 1344 C C . HIS A 1 165 ? -6.039 20.451 7.909 1.00 45.88 165 HIS A C 1
ATOM 1346 O O . HIS A 1 165 ? -5.959 21.007 9.004 1.00 45.88 165 HIS A O 1
ATOM 1352 N N . GLN A 1 166 ? -5.858 21.130 6.770 1.00 38.72 166 GLN A N 1
ATOM 1353 C CA . GLN A 1 166 ? -5.538 22.562 6.736 1.00 38.72 166 GLN A CA 1
ATOM 1354 C C . GLN A 1 166 ? -6.788 23.460 6.643 1.00 38.72 166 GLN A C 1
ATOM 1356 O O . GLN A 1 166 ? -6.678 24.667 6.859 1.00 38.72 166 GLN A O 1
ATOM 1361 N N . GLN A 1 167 ? -7.965 22.903 6.332 1.00 39.81 167 GLN A N 1
ATOM 1362 C CA . GLN A 1 167 ? -9.198 23.682 6.140 1.00 39.81 167 GLN A CA 1
ATOM 1363 C C . GLN A 1 167 ? -10.039 23.857 7.416 1.00 39.81 167 GLN A C 1
ATOM 1365 O O . GLN A 1 167 ? -10.795 24.819 7.490 1.00 39.81 167 GLN A O 1
ATOM 1370 N N . ASP A 1 168 ? -9.831 23.043 8.456 1.00 41.47 168 ASP A N 1
ATOM 1371 C CA . ASP A 1 168 ? -10.570 23.138 9.733 1.00 41.47 168 ASP A CA 1
ATOM 1372 C C . ASP A 1 168 ? -9.980 24.155 10.739 1.00 41.47 168 ASP A C 1
ATOM 1374 O O . ASP A 1 168 ? -10.382 24.219 11.904 1.00 41.47 168 ASP A O 1
ATOM 1378 N N . HIS A 1 169 ? -9.016 24.974 10.308 1.00 39.94 169 HIS A N 1
ATOM 1379 C CA . HIS A 1 169 ? -8.339 25.970 11.151 1.00 39.94 169 HIS A CA 1
ATOM 1380 C C . HIS A 1 169 ? -8.441 27.422 10.650 1.00 39.94 169 HIS A C 1
ATOM 1382 O O . HIS A 1 169 ? -7.684 28.268 11.130 1.00 39.94 169 HIS A O 1
ATOM 1388 N N . ASN A 1 170 ? -9.377 27.731 9.745 1.00 33.97 170 ASN A N 1
ATOM 1389 C CA . ASN A 1 170 ? -9.670 29.107 9.317 1.00 33.97 170 ASN A CA 1
ATOM 1390 C C . ASN A 1 170 ? -11.120 29.512 9.586 1.00 33.97 170 ASN A C 1
ATOM 1392 O O . ASN A 1 170 ? -12.026 28.735 9.223 1.00 33.97 170 ASN A O 1
#

pLDDT: mean 84.17, std 17.68, range [30.52, 97.56]

Foldseek 3Di:
DDDDDDDDPPPDDDPPQVVLFVVLLVVLVLLCLQALLLLLQQHVVLSVVLVVLNVPDDGSVSSVVSSVSSVCSNVPTAGALLSLLVSLVVLCVLLVVQDDPVLVVVLVVLSVPQDSDDPDDSDDVCSCVSSLVSLVSSCVSCVVRVSVSSVSNSVRHCVVNVVVVVPVPD

Sequence (170 aa):
MWEVMCEAKNNWQPDSEQIALKQSKKQAEQFWASNKYDVMARGYASYKQISARYRDASTAADYEAAMHSISHTLSVLPYTMKGLRTSVEHMWGYVSKHVHEEERAVFQHIFDTLEWQSETSELEPDAFETAAPLLLLIQEFAIKYDVTYIKQTMANSFPRLAENHQQDHN